Protein AF-A0A9W6ZRW4-F1 (afdb_monomer)

Sequence (120 aa):
MLLLTLLLIPPEKFSVQITGEDSDGEVDEWVQRLASTEVEEVRIELIEKYLELGRTQEFAENEVDNFLNDRERSEKFLDMRRIAKEAEIVLNVISKYWAAFSAAYPQAGFGDFLKQFFNL

Secondary structure (DSSP, 8-state):
----------S--------S-S-HHHHHHHHHHHTSHHHHHHHHHHHHHHHHTT--HHHHHHHHHHHHH-HHHHHHHHHHHHHHHHHHHHHHHHHHHHHHHHHH-TT--HHHHHHHHHT-

pLDDT: mean 77.03, std 18.26, range [39.66, 95.69]

Structure (mmCIF, N/CA/C/O backbone):
data_AF-A0A9W6ZRW4-F1
#
_entry.id   AF-A0A9W6ZRW4-F1
#
loop_
_atom_site.group_PDB
_atom_site.id
_atom_site.type_symbol
_atom_site.label_atom_id
_atom_site.label_alt_id
_atom_site.label_comp_id
_atom_site.label_asym_id
_atom_site.label_entity_id
_atom_site.label_seq_id
_atom_site.pdbx_PDB_ins_code
_atom_site.Cartn_x
_atom_site.Cartn_y
_atom_site.Cartn_z
_atom_site.occupancy
_atom_site.B_iso_or_equiv
_atom_site.auth_seq_id
_atom_site.auth_comp_id
_atom_site.auth_asym_id
_atom_site.auth_atom_id
_atom_site.pdbx_PDB_model_num
ATOM 1 N N . MET A 1 1 ? -28.076 -7.039 41.994 1.00 39.91 1 MET A N 1
ATOM 2 C CA . MET A 1 1 ? -27.555 -7.808 40.847 1.00 39.91 1 MET A CA 1
ATOM 3 C C . MET A 1 1 ? -28.122 -7.183 39.592 1.00 39.91 1 MET A C 1
ATOM 5 O O . MET A 1 1 ? -29.335 -7.102 39.463 1.00 39.91 1 MET A O 1
ATOM 9 N N . LEU A 1 2 ? -27.232 -6.643 38.766 1.00 44.12 2 LEU A N 1
ATOM 10 C CA . LEU A 1 2 ? -27.507 -6.022 37.474 1.00 44.12 2 LEU A CA 1
ATOM 11 C C . LEU A 1 2 ? -27.778 -7.118 36.442 1.00 44.12 2 LEU A C 1
ATOM 13 O O . LEU A 1 2 ? -26.949 -8.014 36.325 1.00 44.12 2 LEU A O 1
ATOM 17 N N . LEU A 1 3 ? -28.879 -7.034 35.694 1.00 41.56 3 LEU A N 1
ATOM 18 C CA . LEU A 1 3 ? -29.038 -7.720 34.408 1.00 41.56 3 LEU A CA 1
ATOM 19 C C . LEU A 1 3 ? -30.090 -6.982 33.561 1.00 41.56 3 LEU A C 1
ATOM 21 O O . LEU A 1 3 ? -31.289 -7.100 33.780 1.00 41.56 3 LEU A O 1
ATOM 25 N N . LEU A 1 4 ? -29.548 -6.171 32.647 1.00 41.91 4 LEU A N 1
ATOM 26 C CA . LEU A 1 4 ? -30.076 -5.692 31.366 1.00 41.91 4 LEU A CA 1
ATOM 27 C C . LEU A 1 4 ? -31.568 -5.317 31.263 1.00 41.91 4 LEU A C 1
ATOM 29 O O . LEU A 1 4 ? -32.411 -6.105 30.845 1.00 41.91 4 LEU A O 1
ATOM 33 N N . THR A 1 5 ? -31.837 -4.025 31.440 1.00 47.88 5 THR A N 1
ATOM 34 C CA . THR A 1 5 ? -32.941 -3.309 30.781 1.00 47.88 5 THR A CA 1
ATOM 35 C C . THR A 1 5 ? -32.372 -2.151 29.967 1.00 47.88 5 THR A C 1
ATOM 37 O O . THR A 1 5 ? -32.072 -1.114 30.545 1.00 47.88 5 THR A O 1
ATOM 40 N N . LEU A 1 6 ? -32.243 -2.333 28.652 1.00 43.50 6 LEU A N 1
ATOM 41 C CA . LEU A 1 6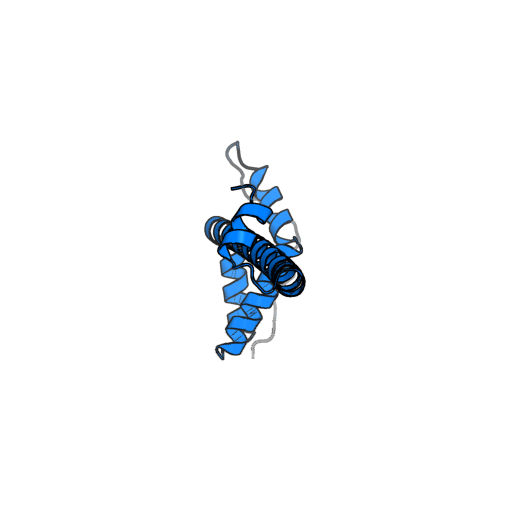 ? -32.164 -1.287 27.616 1.00 43.50 6 LEU A CA 1
ATOM 42 C C . LEU A 1 6 ? -32.682 -1.950 26.319 1.00 43.50 6 LEU A C 1
ATOM 44 O O . LEU A 1 6 ? -31.966 -2.724 25.697 1.00 43.50 6 LEU A O 1
ATOM 48 N N . LEU A 1 7 ? -34.003 -1.983 26.084 1.00 42.44 7 LEU A N 1
ATOM 49 C CA . LEU A 1 7 ? -34.742 -1.036 25.221 1.00 42.44 7 LEU A CA 1
ATOM 50 C C . LEU A 1 7 ? -33.971 -0.728 23.925 1.00 42.44 7 LEU A C 1
ATOM 52 O O . LEU A 1 7 ? -32.973 -0.024 23.952 1.00 42.44 7 LEU A O 1
ATOM 56 N N . LEU A 1 8 ? -34.337 -1.312 22.780 1.00 47.59 8 LEU A N 1
ATOM 57 C CA . LEU A 1 8 ? -35.504 -0.920 21.973 1.00 47.59 8 LEU A CA 1
ATOM 58 C C . LEU A 1 8 ? -35.561 0.606 21.780 1.00 47.59 8 LEU A C 1
ATOM 60 O O . LEU A 1 8 ? -36.393 1.288 22.374 1.00 47.59 8 LEU A O 1
ATOM 64 N N . ILE A 1 9 ? -34.653 1.134 20.958 1.00 47.41 9 ILE A N 1
ATOM 65 C CA . ILE A 1 9 ? -34.770 2.485 20.404 1.00 47.41 9 ILE A CA 1
ATOM 66 C C . ILE A 1 9 ? -35.416 2.338 19.013 1.00 47.41 9 ILE A C 1
ATOM 68 O O . ILE A 1 9 ? -34.811 1.718 18.138 1.00 47.41 9 ILE A O 1
ATOM 72 N N . PRO A 1 10 ? -36.655 2.820 18.805 1.00 45.31 10 PRO A N 1
ATOM 73 C CA . PRO A 1 10 ? -37.311 2.820 17.497 1.00 45.31 10 PRO A CA 1
ATOM 74 C C . PRO A 1 10 ? -36.656 3.844 16.545 1.00 45.31 10 PRO A C 1
ATOM 76 O O . PRO A 1 10 ? -36.114 4.842 17.022 1.00 45.31 10 PRO A O 1
ATOM 79 N N . PRO A 1 11 ? -36.729 3.653 15.211 1.00 43.12 11 PRO A N 1
ATOM 80 C CA . PRO A 1 11 ? -35.993 4.459 14.223 1.00 43.12 11 PRO A CA 1
ATOM 81 C C . PRO A 1 11 ? -36.492 5.907 14.043 1.00 43.12 11 PRO A C 1
ATOM 83 O O . PRO A 1 11 ? -35.996 6.630 13.186 1.00 43.12 11 PRO A O 1
ATOM 86 N N . GLU A 1 12 ? -37.429 6.382 14.860 1.00 43.69 12 GLU A N 1
ATOM 87 C CA . GLU A 1 12 ? -37.920 7.758 14.799 1.00 43.69 12 GLU A CA 1
ATOM 88 C C . GLU A 1 12 ? -37.355 8.579 15.957 1.00 43.69 12 GLU A C 1
ATOM 90 O O . GLU A 1 12 ? -37.977 8.667 17.016 1.00 43.69 12 GLU A O 1
ATOM 95 N N . LYS A 1 13 ? -36.149 9.135 15.759 1.00 42.81 13 LYS A N 1
ATOM 96 C CA . LYS A 1 13 ? -35.626 10.395 16.342 1.00 42.81 13 LYS A CA 1
ATOM 97 C C . LYS A 1 13 ? -34.130 10.536 16.043 1.00 42.81 13 LYS A C 1
ATOM 99 O O . LYS A 1 13 ? -33.293 10.545 16.938 1.00 42.81 13 LYS A O 1
ATOM 104 N N . PHE A 1 14 ? -33.799 10.699 14.768 1.00 42.16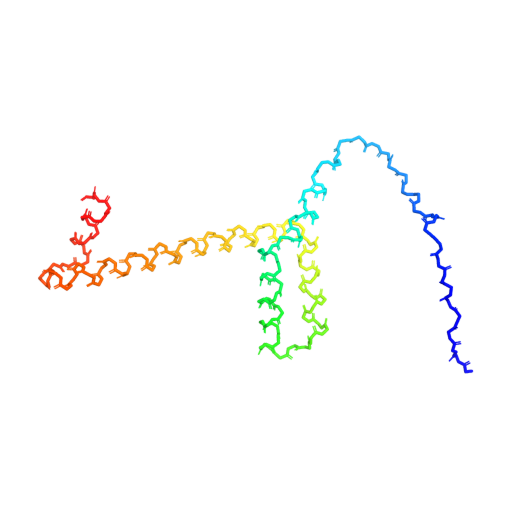 14 PHE A N 1
ATOM 105 C CA . PHE A 1 14 ? -32.550 11.350 14.379 1.00 42.16 14 PHE A CA 1
ATOM 106 C C . PHE A 1 14 ? -32.908 12.627 13.621 1.00 42.16 14 PHE A C 1
ATOM 108 O O . PHE A 1 14 ? -32.809 12.716 12.405 1.00 42.16 14 PHE A O 1
ATOM 115 N N . SER A 1 15 ? -33.439 13.612 14.346 1.00 41.81 15 SER A N 1
ATOM 116 C CA . SER A 1 15 ? -33.625 14.956 13.806 1.00 41.81 15 SER A CA 1
ATOM 117 C C . SER A 1 15 ? -32.312 15.715 13.962 1.00 41.81 15 SER A C 1
ATOM 119 O O . SER A 1 15 ? -32.146 16.496 14.901 1.00 41.81 15 SER A O 1
ATOM 121 N N . VAL A 1 16 ? -31.367 15.452 13.060 1.00 48.88 16 VAL A N 1
ATOM 122 C CA . VAL A 1 16 ? -30.291 16.408 12.797 1.00 48.88 16 VAL A CA 1
ATOM 123 C C . VAL A 1 16 ? -30.938 17.574 12.064 1.00 48.88 16 VAL A C 1
ATOM 125 O O . VAL A 1 16 ? -31.484 17.419 10.975 1.00 48.88 16 VAL A O 1
ATOM 128 N N . GLN A 1 17 ? -30.950 18.736 12.712 1.00 39.66 17 GLN A N 1
ATOM 129 C CA . GLN A 1 17 ? -31.303 19.986 12.057 1.00 39.66 17 GLN A CA 1
ATOM 130 C C . GLN A 1 17 ? -30.152 20.333 11.110 1.00 39.66 17 GLN A C 1
ATOM 132 O O . GLN A 1 17 ? -29.112 20.812 11.553 1.00 39.66 17 GLN A O 1
ATOM 137 N N . ILE A 1 18 ? -30.325 20.032 9.823 1.00 45.56 18 ILE A N 1
ATOM 138 C CA . ILE A 1 18 ? -29.428 20.498 8.766 1.00 45.56 18 ILE A CA 1
ATOM 139 C C . ILE A 1 18 ? -29.822 21.943 8.468 1.00 45.56 18 ILE A C 1
ATOM 141 O O . ILE A 1 18 ? -30.871 22.218 7.886 1.00 45.56 18 ILE A O 1
ATOM 145 N N . THR A 1 19 ? -29.000 22.875 8.935 1.00 44.28 19 THR A N 1
ATOM 146 C CA . THR A 1 19 ? -29.035 24.275 8.513 1.00 44.28 19 THR A CA 1
ATOM 147 C C . THR A 1 19 ? -27.848 24.538 7.596 1.00 44.28 19 THR A C 1
ATOM 149 O O . THR A 1 19 ? -26.715 24.418 8.055 1.00 44.28 19 THR A O 1
ATOM 152 N N . GLY A 1 20 ? -28.135 24.953 6.357 1.00 40.81 20 GLY A N 1
ATOM 153 C CA . GLY A 1 20 ? -27.176 25.469 5.367 1.00 40.81 20 GLY A CA 1
ATOM 154 C C . GLY A 1 20 ? -26.555 24.352 4.531 1.00 40.81 20 GLY A C 1
ATOM 155 O O . GLY A 1 20 ? -25.746 23.591 5.038 1.00 40.81 20 GLY A O 1
ATOM 156 N N . GLU A 1 21 ? -27.094 24.068 3.345 1.00 49.69 21 GLU A N 1
ATOM 157 C CA . GLU A 1 21 ? -26.647 24.650 2.061 1.00 49.69 21 GLU A CA 1
ATOM 158 C C . GLU A 1 21 ? -25.166 24.332 1.764 1.00 49.69 21 GLU A C 1
ATOM 160 O O . GLU A 1 21 ? -24.261 24.851 2.410 1.00 49.69 21 GLU A O 1
ATOM 165 N N . ASP A 1 22 ? -24.983 23.475 0.748 1.00 45.53 22 ASP A N 1
ATOM 166 C CA . ASP A 1 22 ? -23.750 23.164 0.006 1.00 45.53 22 ASP A CA 1
ATOM 167 C C . ASP A 1 22 ? -22.744 22.160 0.616 1.00 45.53 22 ASP A C 1
ATOM 169 O O . ASP A 1 22 ? -21.592 22.513 0.850 1.00 45.53 22 ASP A O 1
ATOM 173 N N . SER A 1 23 ? -23.115 20.880 0.816 1.00 50.75 23 SER A N 1
ATOM 174 C CA . SER A 1 23 ? -22.108 19.796 0.998 1.00 50.75 23 SER A CA 1
ATOM 175 C C . SER A 1 23 ? -22.601 18.334 0.858 1.00 50.75 23 SER A C 1
ATOM 177 O O . SER A 1 23 ? -21.878 17.402 1.194 1.00 50.75 23 SER A O 1
ATOM 179 N N . ASP A 1 24 ? -23.821 18.060 0.384 1.00 48.50 24 ASP A N 1
ATOM 180 C CA . ASP A 1 24 ? -24.375 16.690 0.489 1.00 48.50 24 ASP A CA 1
ATOM 181 C C . ASP A 1 24 ? -23.852 15.695 -0.571 1.00 48.50 24 ASP A C 1
ATOM 183 O O . ASP A 1 24 ? -24.017 14.489 -0.423 1.00 48.50 24 ASP A O 1
ATOM 187 N N . GLY A 1 25 ? -23.178 16.162 -1.628 1.00 53.72 25 GLY A N 1
ATOM 188 C CA . GLY A 1 25 ? -22.672 15.281 -2.692 1.00 53.72 25 GLY A CA 1
ATOM 189 C C . GLY A 1 25 ? -21.391 14.514 -2.341 1.00 53.72 25 GLY A C 1
ATOM 190 O O . GLY A 1 25 ? -21.195 13.399 -2.818 1.00 53.72 25 GLY A O 1
ATOM 191 N N . GLU A 1 26 ? -20.512 15.085 -1.512 1.00 53.56 26 GLU A N 1
ATOM 192 C CA . GLU A 1 26 ? -19.188 14.500 -1.249 1.00 53.56 26 GLU A CA 1
ATOM 193 C C . GLU A 1 26 ? -19.188 13.434 -0.148 1.00 53.56 26 GLU A C 1
ATOM 195 O O . GLU A 1 26 ? -18.387 12.497 -0.184 1.00 53.56 26 GLU A O 1
ATOM 200 N N . VAL A 1 27 ? -20.071 13.565 0.845 1.00 57.72 27 VAL A N 1
ATOM 201 C CA . VAL A 1 27 ? -20.154 12.607 1.958 1.00 57.72 27 VAL A CA 1
ATOM 202 C C . VAL A 1 27 ? -20.642 11.248 1.451 1.00 57.72 27 VAL A C 1
ATOM 204 O O . VAL A 1 27 ? -20.094 10.214 1.836 1.00 57.72 27 VAL A O 1
ATOM 207 N N . ASP A 1 28 ? -21.596 11.246 0.518 1.00 63.16 28 ASP A N 1
ATOM 208 C CA . ASP A 1 28 ? -22.117 10.024 -0.099 1.00 63.16 28 ASP A CA 1
ATOM 209 C C . ASP A 1 28 ? -21.071 9.306 -0.972 1.00 63.16 28 ASP A C 1
ATOM 211 O O . ASP A 1 28 ? -20.997 8.074 -0.962 1.00 63.16 28 ASP A O 1
ATOM 215 N N . GLU A 1 29 ? -20.210 10.043 -1.684 1.00 67.69 29 GLU A N 1
ATOM 216 C CA . GLU A 1 29 ? -19.132 9.455 -2.494 1.00 67.69 29 GLU A CA 1
ATOM 217 C C . GLU A 1 29 ? -18.046 8.807 -1.617 1.00 67.69 29 GLU A C 1
ATOM 219 O O . GLU A 1 29 ? -17.531 7.729 -1.935 1.00 67.69 29 GLU A O 1
ATOM 224 N N . TRP A 1 30 ? -17.732 9.416 -0.469 1.00 70.12 30 TRP A N 1
ATOM 225 C CA . TRP A 1 30 ? -16.784 8.855 0.493 1.00 70.12 30 TRP A CA 1
ATOM 226 C C . TRP A 1 30 ? -17.298 7.563 1.138 1.00 70.12 30 TRP A C 1
ATOM 228 O O . TRP A 1 30 ? -16.571 6.571 1.197 1.00 70.12 30 TRP A O 1
ATOM 238 N N . VAL A 1 31 ? -18.568 7.528 1.555 1.00 66.31 31 VAL A N 1
ATOM 239 C CA . VAL A 1 31 ? -19.188 6.317 2.120 1.00 66.31 31 VAL A CA 1
ATOM 240 C C . VAL A 1 31 ? -19.196 5.173 1.099 1.00 66.31 31 VAL A C 1
ATOM 242 O O . VAL A 1 31 ? -18.909 4.027 1.448 1.00 66.31 31 VAL A O 1
ATOM 245 N N . GLN A 1 32 ? -19.442 5.471 -0.180 1.00 69.31 32 GLN A N 1
ATOM 246 C CA . GLN A 1 32 ? -19.336 4.474 -1.250 1.00 69.31 32 GLN A CA 1
ATOM 247 C C . GLN A 1 32 ? -17.896 3.988 -1.464 1.00 69.31 32 GLN A C 1
ATOM 249 O O . GLN A 1 32 ? -17.682 2.802 -1.721 1.00 69.31 32 GLN A O 1
ATOM 254 N N . ARG A 1 33 ? -16.896 4.866 -1.322 1.00 69.38 33 ARG A N 1
ATOM 255 C CA . ARG A 1 33 ? -15.476 4.486 -1.385 1.00 69.38 33 ARG A CA 1
ATOM 256 C C . ARG A 1 33 ? -15.028 3.640 -0.202 1.00 69.38 33 ARG A C 1
ATOM 258 O O . ARG A 1 33 ? -14.243 2.720 -0.413 1.00 69.38 33 ARG A O 1
ATOM 265 N N . LEU A 1 34 ? -15.541 3.883 1.002 1.00 69.31 34 LEU A N 1
ATOM 266 C CA . LEU A 1 34 ? -15.270 3.027 2.162 1.00 69.31 34 LEU A CA 1
ATOM 267 C C . LEU A 1 34 ? -15.770 1.592 1.953 1.00 69.31 34 LEU A C 1
ATOM 269 O O . LEU A 1 34 ? -15.159 0.654 2.450 1.00 69.31 34 LEU A O 1
ATOM 273 N N . ALA A 1 35 ? -16.831 1.412 1.162 1.00 68.00 35 ALA A N 1
ATOM 274 C CA . ALA A 1 35 ? -17.328 0.098 0.758 1.00 68.00 35 ALA A CA 1
ATOM 275 C C . ALA A 1 35 ? -16.576 -0.513 -0.444 1.00 68.00 35 ALA A C 1
ATOM 277 O O . ALA A 1 35 ? -16.948 -1.586 -0.928 1.00 68.00 35 ALA A O 1
ATOM 278 N N . SER A 1 36 ? -15.547 0.159 -0.971 1.00 80.88 36 SER A N 1
ATOM 279 C CA . SER A 1 36 ? -14.779 -0.347 -2.107 1.00 80.88 36 SER A CA 1
ATOM 280 C C . SER A 1 36 ? -13.863 -1.504 -1.704 1.00 80.88 36 SER A C 1
ATOM 282 O O . SER A 1 36 ? -13.344 -1.567 -0.590 1.00 80.88 36 SER A O 1
ATOM 284 N N . THR A 1 37 ? -13.604 -2.404 -2.654 1.00 84.56 37 THR A N 1
ATOM 285 C CA . THR A 1 37 ? -12.683 -3.536 -2.468 1.00 84.56 37 THR A CA 1
ATOM 286 C C . THR A 1 37 ? -11.281 -3.087 -2.053 1.00 84.56 37 THR A C 1
ATOM 288 O O . THR A 1 37 ? -10.636 -3.760 -1.263 1.00 84.56 37 THR A O 1
ATOM 291 N N . GLU A 1 38 ? -10.823 -1.930 -2.535 1.00 82.38 38 GLU A N 1
ATOM 292 C CA . GLU A 1 38 ? -9.509 -1.381 -2.189 1.00 82.38 38 GLU A CA 1
ATOM 293 C C . GLU A 1 38 ? -9.405 -1.015 -0.702 1.00 82.38 38 GLU A C 1
ATOM 295 O O . GLU A 1 38 ? -8.382 -1.284 -0.073 1.00 82.38 38 GLU A O 1
ATOM 300 N N . VAL A 1 39 ? -10.460 -0.429 -0.127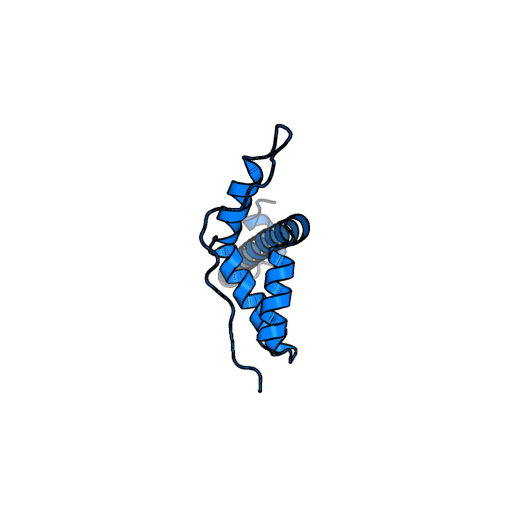 1.00 85.00 39 VAL A N 1
ATOM 301 C CA . VAL A 1 39 ? -10.489 -0.085 1.300 1.00 85.00 39 VAL A CA 1
ATOM 302 C C . VAL A 1 39 ? -10.548 -1.342 2.160 1.00 85.00 39 VAL A C 1
ATOM 304 O O . VAL A 1 39 ? -9.852 -1.406 3.170 1.00 85.00 39 VAL A O 1
ATOM 307 N N . GLU A 1 40 ? -11.294 -2.365 1.740 1.00 87.56 40 GLU A N 1
ATOM 308 C CA . GLU A 1 40 ? -11.340 -3.643 2.457 1.00 87.56 40 GLU A CA 1
ATOM 309 C C . GLU A 1 40 ? -9.987 -4.374 2.423 1.00 87.56 40 GLU A C 1
ATOM 311 O O . GLU A 1 40 ? -9.517 -4.851 3.455 1.00 87.56 40 GLU A O 1
ATOM 316 N N . GLU A 1 41 ? -9.302 -4.396 1.274 1.00 88.69 41 GLU A N 1
ATOM 317 C CA . GLU A 1 41 ? -7.930 -4.918 1.171 1.00 88.69 41 GLU A CA 1
ATOM 318 C C . GLU A 1 41 ? -6.985 -4.186 2.136 1.00 88.69 41 GLU A C 1
ATOM 320 O O . GLU A 1 41 ? -6.211 -4.811 2.862 1.00 88.69 41 GLU A O 1
ATOM 325 N N . VAL A 1 42 ? -7.073 -2.854 2.187 1.00 88.62 42 VAL A N 1
ATOM 326 C CA . VAL A 1 42 ? -6.273 -2.034 3.106 1.00 88.62 42 VAL A CA 1
ATOM 327 C C . VAL A 1 42 ? -6.622 -2.317 4.564 1.00 88.62 42 VAL A C 1
ATOM 329 O O . VAL A 1 42 ? -5.715 -2.405 5.392 1.00 88.62 42 VAL A O 1
ATOM 332 N N . ARG A 1 43 ? -7.907 -2.481 4.886 1.00 92.31 43 ARG A N 1
ATOM 333 C CA . ARG A 1 43 ? -8.372 -2.805 6.235 1.00 92.31 43 ARG A CA 1
ATOM 334 C C . ARG A 1 43 ? -7.755 -4.115 6.715 1.00 92.31 43 ARG A C 1
ATOM 336 O O . ARG A 1 43 ? -7.153 -4.138 7.787 1.00 92.31 43 ARG A O 1
ATOM 343 N N . ILE A 1 44 ? -7.843 -5.168 5.902 1.00 93.00 44 ILE A N 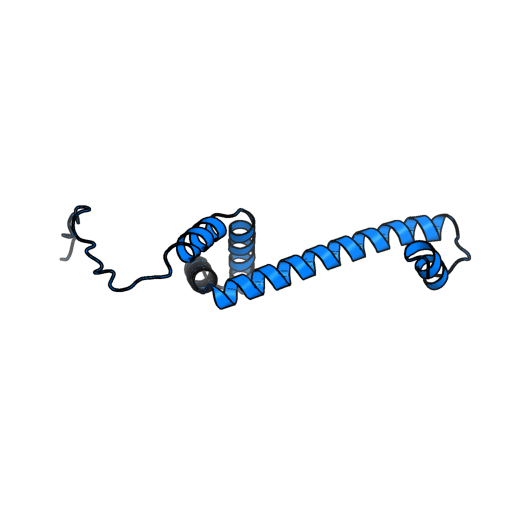1
ATOM 344 C CA . ILE A 1 44 ? -7.279 -6.489 6.206 1.00 93.00 44 ILE A CA 1
ATOM 345 C C . ILE A 1 44 ? -5.764 -6.389 6.425 1.00 93.00 44 ILE A C 1
ATOM 347 O O . ILE A 1 44 ? -5.271 -6.798 7.475 1.00 93.00 44 ILE A O 1
ATOM 351 N N . GLU A 1 45 ? -5.029 -5.776 5.495 1.00 91.06 45 GLU A N 1
ATOM 352 C CA . GLU A 1 45 ? -3.567 -5.674 5.592 1.00 91.06 45 GLU A CA 1
ATOM 353 C C . GLU A 1 45 ? -3.091 -4.868 6.807 1.00 91.06 45 GLU A C 1
ATOM 355 O O . GLU A 1 45 ? -2.074 -5.196 7.426 1.00 91.06 45 GLU A O 1
ATOM 360 N N . LEU A 1 46 ? -3.785 -3.779 7.151 1.00 90.31 46 LEU A N 1
ATOM 361 C CA . LEU A 1 46 ? -3.428 -2.976 8.318 1.00 90.31 46 LEU A CA 1
ATOM 362 C C . LEU A 1 46 ? -3.704 -3.737 9.617 1.00 90.31 46 LEU A C 1
ATOM 364 O O . LEU A 1 46 ? -2.868 -3.697 10.522 1.00 90.31 46 LEU A O 1
ATOM 368 N N . ILE A 1 47 ? -4.823 -4.463 9.697 1.00 91.88 47 ILE A N 1
ATOM 369 C CA . ILE A 1 47 ? -5.131 -5.323 10.845 1.00 91.88 47 ILE A CA 1
ATOM 370 C C . ILE A 1 47 ? -4.046 -6.393 11.000 1.00 91.88 47 ILE A C 1
ATOM 372 O O . ILE A 1 47 ? -3.478 -6.523 12.086 1.00 91.88 47 ILE A O 1
ATOM 376 N N . GLU A 1 48 ? -3.690 -7.098 9.923 1.00 92.19 48 GLU A N 1
ATOM 377 C CA . GLU A 1 48 ? -2.629 -8.113 9.934 1.00 92.19 48 GLU A CA 1
ATOM 378 C C . GLU A 1 48 ? -1.297 -7.543 10.438 1.00 92.19 48 GLU A C 1
ATOM 380 O O . GLU A 1 48 ? -0.678 -8.124 11.329 1.00 92.19 48 GLU A O 1
ATOM 385 N N . LYS A 1 49 ? -0.897 -6.350 9.979 1.00 89.00 49 LYS A N 1
ATOM 386 C CA . LYS A 1 49 ? 0.313 -5.668 10.474 1.00 89.00 49 LYS A CA 1
ATOM 387 C C . LYS A 1 49 ? 0.263 -5.391 11.975 1.00 89.00 49 LYS A C 1
ATOM 389 O O . LYS A 1 49 ? 1.268 -5.552 12.666 1.00 89.00 49 LYS A O 1
ATOM 394 N N . TYR A 1 50 ? -0.878 -4.959 12.507 1.00 90.31 50 TYR A N 1
ATOM 395 C CA . TYR A 1 50 ? -1.012 -4.741 13.948 1.00 90.31 50 TYR A CA 1
ATOM 396 C C . TYR A 1 50 ? -0.910 -6.053 14.735 1.00 90.31 50 TYR A C 1
ATOM 398 O O . TYR A 1 50 ? -0.275 -6.071 15.795 1.00 90.31 50 TYR A O 1
ATOM 406 N N . LEU A 1 51 ? -1.465 -7.149 14.213 1.00 92.00 51 LEU A N 1
ATOM 407 C CA . LEU A 1 51 ? -1.341 -8.479 14.814 1.00 92.00 51 LEU A CA 1
ATOM 408 C C . LEU A 1 51 ? 0.107 -8.988 14.794 1.00 92.00 51 LEU A C 1
ATOM 410 O O . LEU A 1 51 ? 0.589 -9.482 15.812 1.00 92.00 51 LEU A O 1
ATOM 414 N N . GLU A 1 52 ? 0.830 -8.811 13.685 1.00 94.06 52 GLU A N 1
ATOM 415 C CA . GLU A 1 52 ? 2.258 -9.149 13.570 1.00 94.06 52 GLU A CA 1
ATOM 416 C C . GLU A 1 52 ? 3.120 -8.382 14.583 1.00 94.06 52 GLU A C 1
ATOM 418 O O . GLU A 1 52 ? 4.089 -8.915 15.126 1.00 94.06 5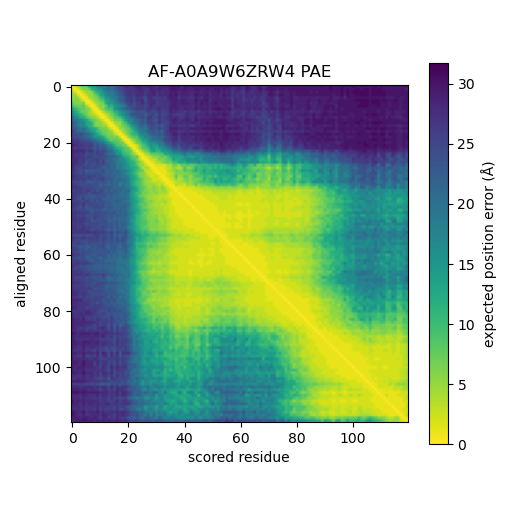2 GLU A O 1
ATOM 423 N N . LEU A 1 53 ? 2.737 -7.142 14.895 1.00 93.06 53 LEU A N 1
ATOM 424 C CA . LEU A 1 53 ? 3.366 -6.317 15.930 1.00 93.06 53 LEU A CA 1
ATOM 425 C C . LEU A 1 53 ? 2.940 -6.698 17.361 1.00 93.06 53 LEU A C 1
ATOM 427 O O . LEU A 1 53 ? 3.334 -6.027 18.320 1.00 93.06 53 LEU A O 1
ATOM 431 N N . GLY A 1 54 ? 2.144 -7.756 17.524 1.00 93.44 54 GLY A N 1
ATOM 432 C CA . GLY A 1 54 ? 1.708 -8.284 18.815 1.00 93.44 54 GLY A CA 1
ATOM 433 C C . GLY A 1 54 ? 0.552 -7.513 19.454 1.00 93.44 54 GLY A C 1
ATOM 434 O O . GLY A 1 54 ? 0.389 -7.563 20.675 1.00 93.44 54 GLY A O 1
ATOM 435 N N . ARG A 1 55 ? -0.235 -6.763 18.671 1.00 94.69 55 ARG A N 1
ATOM 436 C CA . ARG A 1 55 ? -1.468 -6.129 19.164 1.00 94.69 55 ARG A CA 1
ATOM 437 C C . ARG A 1 55 ? -2.628 -7.120 19.179 1.00 94.69 55 ARG A C 1
ATOM 439 O O . ARG A 1 55 ? -2.592 -8.160 18.529 1.00 94.69 55 ARG A O 1
ATOM 446 N N . THR A 1 56 ? -3.658 -6.799 19.957 1.00 95.62 56 THR A N 1
ATOM 447 C CA . THR A 1 56 ? -4.894 -7.586 19.988 1.00 95.62 56 THR A CA 1
ATOM 448 C C . THR A 1 56 ? -5.754 -7.275 18.766 1.00 95.62 56 THR A C 1
ATOM 450 O O . THR A 1 56 ? -5.686 -6.171 18.227 1.00 95.62 56 THR A O 1
ATOM 453 N N . GLN A 1 57 ? -6.598 -8.233 18.374 1.00 92.94 57 GLN A N 1
ATOM 454 C CA . GLN A 1 57 ? -7.565 -8.060 17.285 1.00 92.94 57 GLN A CA 1
ATOM 455 C C . GLN A 1 57 ? -8.434 -6.814 17.489 1.00 92.94 57 GLN A C 1
ATOM 457 O O . GLN A 1 57 ? -8.508 -5.967 16.612 1.00 92.94 57 GLN A O 1
ATOM 462 N N . GLU A 1 58 ? -9.020 -6.669 18.678 1.00 94.62 58 GLU A N 1
ATOM 463 C CA . GLU A 1 58 ? -9.892 -5.540 19.021 1.00 94.62 58 GLU A CA 1
ATOM 464 C C . GLU A 1 58 ? -9.171 -4.188 18.904 1.00 94.62 58 GLU A C 1
ATOM 466 O O . GLU A 1 58 ? -9.727 -3.221 18.392 1.00 94.62 58 GLU A O 1
ATOM 471 N N . PHE A 1 59 ? -7.906 -4.120 19.338 1.00 93.12 59 PHE A N 1
ATOM 472 C CA . PHE A 1 59 ? -7.106 -2.906 19.196 1.00 93.12 59 PHE A CA 1
ATOM 473 C C . PHE A 1 59 ? -6.824 -2.594 17.723 1.00 93.12 59 PHE A C 1
ATOM 475 O O . PHE A 1 59 ? -6.927 -1.442 17.314 1.00 93.12 59 PHE A O 1
ATOM 482 N N . ALA A 1 60 ? -6.464 -3.614 16.939 1.00 91.12 60 ALA A N 1
ATOM 483 C CA . ALA A 1 60 ? -6.166 -3.474 15.520 1.00 91.12 60 ALA A CA 1
ATOM 484 C C . ALA A 1 60 ? -7.392 -2.993 14.731 1.00 91.12 60 ALA A C 1
ATOM 486 O O . ALA A 1 60 ? -7.291 -2.019 13.995 1.00 91.12 60 ALA A O 1
ATOM 487 N N . GLU A 1 61 ? -8.547 -3.630 14.928 1.00 91.88 61 GLU A N 1
ATOM 488 C CA . GLU A 1 61 ? -9.805 -3.251 14.277 1.00 91.88 61 GLU A CA 1
ATOM 489 C C . GLU A 1 61 ? -10.195 -1.814 14.613 1.00 91.88 61 GLU A C 1
ATOM 491 O O . GLU A 1 61 ? -10.417 -1.017 13.708 1.00 91.88 61 GLU A O 1
ATOM 496 N N . ASN A 1 62 ? -10.195 -1.449 15.899 1.00 93.81 62 ASN A N 1
ATOM 497 C CA . ASN A 1 62 ? -10.577 -0.105 16.321 1.00 93.81 62 ASN A CA 1
ATOM 498 C C . ASN A 1 62 ? -9.635 0.969 15.759 1.00 93.81 62 ASN A C 1
ATOM 500 O O . ASN A 1 62 ? -10.087 2.022 15.317 1.00 93.81 62 ASN A O 1
ATOM 504 N N . GLU A 1 63 ? -8.324 0.720 15.755 1.00 92.19 63 GLU A N 1
ATOM 505 C CA . GLU A 1 63 ? -7.362 1.698 15.248 1.00 92.19 63 GLU A CA 1
ATOM 506 C C . GLU A 1 63 ? -7.437 1.852 13.725 1.00 92.19 63 GLU A C 1
ATOM 508 O O . GLU A 1 63 ? -7.343 2.966 13.207 1.00 92.19 63 GLU A O 1
ATOM 513 N N . VAL A 1 64 ? -7.657 0.750 13.006 1.00 90.75 64 VAL A N 1
ATOM 514 C CA . VAL A 1 64 ? -7.841 0.770 11.552 1.00 90.75 64 VAL A CA 1
ATOM 515 C C . VAL A 1 64 ? -9.160 1.438 11.175 1.00 90.75 64 VAL A C 1
ATOM 517 O O . VAL A 1 64 ? -9.165 2.284 10.284 1.00 90.75 64 VAL A O 1
ATOM 520 N N . ASP A 1 65 ? -10.253 1.151 11.879 1.00 90.50 65 ASP A N 1
ATOM 521 C CA . ASP A 1 65 ? -11.545 1.796 11.635 1.00 90.50 65 ASP A CA 1
ATOM 522 C C . ASP A 1 65 ? -11.473 3.303 11.939 1.00 90.50 65 ASP A C 1
ATOM 524 O O . ASP A 1 65 ? -11.974 4.118 11.164 1.00 90.50 65 ASP A O 1
ATOM 528 N N . ASN A 1 66 ? -10.777 3.712 13.006 1.00 89.31 66 ASN A N 1
ATOM 529 C CA . ASN A 1 66 ? -10.523 5.130 13.291 1.00 89.31 66 ASN A CA 1
ATOM 530 C C . ASN A 1 66 ? -9.705 5.804 12.184 1.00 89.31 66 ASN A C 1
ATOM 532 O O . ASN A 1 66 ? -10.009 6.926 11.785 1.00 89.31 66 ASN A O 1
ATOM 536 N N . PHE A 1 67 ? -8.677 5.124 11.677 1.00 87.88 67 PHE A N 1
ATOM 537 C CA . PHE A 1 67 ? -7.858 5.624 10.579 1.00 87.88 67 PHE A CA 1
ATOM 538 C C . PHE A 1 67 ? -8.655 5.775 9.277 1.00 87.88 67 PHE A C 1
ATOM 540 O O . PHE A 1 67 ? -8.512 6.787 8.596 1.00 87.88 67 PHE A O 1
ATOM 547 N N . LEU A 1 68 ? -9.494 4.795 8.934 1.00 86.75 68 LEU A N 1
ATOM 548 C CA . LEU A 1 68 ? -10.309 4.825 7.717 1.00 86.75 68 LEU A CA 1
ATOM 549 C C . LEU A 1 68 ? -11.460 5.836 7.808 1.00 86.75 68 LEU A C 1
ATOM 551 O O . LEU A 1 68 ? -11.866 6.382 6.789 1.00 86.75 68 LEU A O 1
ATOM 555 N N . ASN A 1 69 ? -11.951 6.142 9.008 1.00 84.75 69 ASN A N 1
ATOM 556 C CA . ASN A 1 69 ? -12.943 7.202 9.208 1.00 84.75 69 ASN A CA 1
ATOM 557 C C . ASN A 1 69 ? -12.355 8.622 9.071 1.00 84.75 69 ASN A C 1
ATOM 559 O O . ASN A 1 69 ? -13.105 9.575 8.854 1.00 84.75 69 ASN A O 1
ATOM 563 N N . ASP A 1 70 ? -11.032 8.784 9.162 1.00 86.31 70 ASP A N 1
ATOM 564 C CA . ASP A 1 70 ? -10.337 10.044 8.877 1.00 86.31 70 ASP A CA 1
ATOM 565 C C . ASP A 1 70 ? -10.102 10.183 7.363 1.00 86.31 70 ASP A C 1
ATOM 567 O O . ASP A 1 70 ? -9.136 9.648 6.808 1.00 86.31 70 ASP A O 1
ATOM 571 N N . ARG A 1 71 ? -11.011 10.893 6.679 1.00 82.12 71 ARG A N 1
ATOM 572 C CA . ARG A 1 71 ? -11.015 11.053 5.213 1.00 82.12 71 ARG A CA 1
ATOM 573 C C . ARG A 1 71 ? -9.698 11.602 4.665 1.00 82.12 71 ARG A C 1
ATOM 575 O O . ARG A 1 71 ? -9.129 11.015 3.754 1.00 82.12 71 ARG A O 1
ATOM 582 N N . GLU A 1 72 ? -9.189 12.701 5.219 1.00 81.69 72 GLU A N 1
ATOM 583 C CA . GLU A 1 72 ? -7.978 13.349 4.692 1.00 81.69 72 GLU A CA 1
ATOM 584 C C . GLU A 1 72 ? -6.771 12.406 4.778 1.00 81.69 72 GLU A C 1
ATOM 586 O O . GLU A 1 72 ? -5.968 12.273 3.846 1.00 81.69 72 GLU A O 1
ATOM 591 N N . ARG A 1 73 ? -6.649 11.710 5.909 1.00 81.62 73 ARG A N 1
ATOM 592 C CA . ARG A 1 73 ? -5.523 10.821 6.167 1.00 81.62 73 ARG A CA 1
ATOM 593 C C . ARG A 1 73 ? -5.599 9.535 5.347 1.00 81.62 73 ARG A C 1
ATOM 595 O O . ARG A 1 73 ? -4.569 9.072 4.845 1.00 81.62 73 ARG A O 1
ATOM 602 N N . SER A 1 74 ? -6.793 8.972 5.208 1.00 84.00 74 SER A N 1
ATOM 603 C CA . SER A 1 74 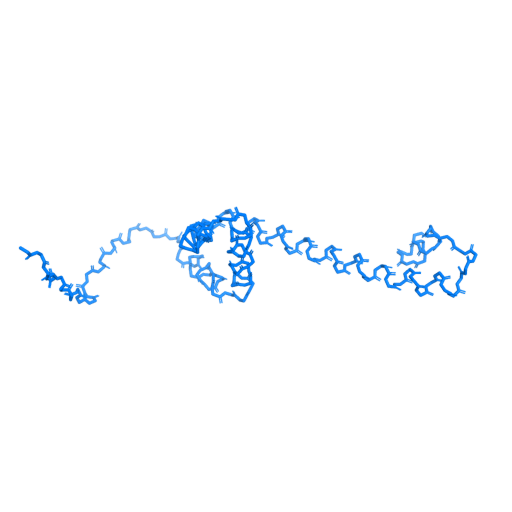? -7.035 7.750 4.441 1.00 84.00 74 SER A CA 1
ATOM 604 C C . SER A 1 74 ? -6.921 7.984 2.932 1.00 84.00 74 SER A C 1
ATOM 606 O O . SER A 1 74 ? -6.245 7.198 2.270 1.00 84.00 74 SER A O 1
ATOM 608 N N . GLU A 1 75 ? -7.447 9.087 2.385 1.00 84.00 75 GLU A N 1
ATOM 609 C CA . GLU A 1 75 ? -7.294 9.441 0.962 1.00 84.00 75 GLU A CA 1
ATOM 610 C C . GLU A 1 75 ? -5.817 9.547 0.571 1.00 84.00 75 GLU A C 1
ATOM 612 O O . GLU A 1 75 ? -5.359 8.884 -0.363 1.00 84.00 75 GLU A O 1
ATOM 617 N N . LYS A 1 76 ? -5.028 10.293 1.351 1.00 82.88 76 LYS A N 1
ATOM 618 C CA . LYS A 1 76 ? -3.591 10.441 1.100 1.00 82.88 76 LYS A CA 1
ATOM 619 C C . LYS A 1 76 ? -2.849 9.104 1.142 1.00 82.88 76 LYS A C 1
ATOM 621 O O . LYS A 1 76 ? -1.925 8.881 0.359 1.00 82.88 76 LYS A O 1
ATOM 626 N N . PHE A 1 77 ? -3.225 8.221 2.063 1.00 84.81 77 PHE A N 1
ATOM 627 C CA . PHE A 1 77 ? -2.629 6.893 2.159 1.00 84.81 77 PHE A CA 1
ATOM 628 C C . PHE A 1 77 ? -2.972 6.023 0.948 1.00 84.81 77 PHE A C 1
ATOM 630 O O . PHE A 1 77 ? -2.076 5.391 0.387 1.00 84.81 77 PHE A O 1
ATOM 637 N N . LEU A 1 78 ? -4.240 6.013 0.529 1.00 84.62 78 LEU A N 1
ATOM 638 C CA . LEU A 1 78 ? -4.695 5.265 -0.641 1.00 84.62 78 LEU A CA 1
ATOM 639 C C . LEU A 1 78 ? -3.990 5.745 -1.912 1.00 84.62 78 LEU A C 1
ATOM 641 O O . LEU A 1 78 ? -3.487 4.925 -2.676 1.00 84.62 78 LEU A O 1
ATOM 645 N N . ASP A 1 79 ? -3.840 7.054 -2.096 1.00 84.31 79 ASP A N 1
ATOM 646 C CA . ASP A 1 79 ? -3.127 7.600 -3.252 1.00 84.31 79 ASP A CA 1
ATOM 647 C C . ASP A 1 79 ? -1.643 7.218 -3.253 1.00 84.31 79 ASP A C 1
ATOM 649 O O . ASP A 1 79 ? -1.117 6.752 -4.267 1.00 84.31 79 ASP A O 1
ATOM 653 N N . MET A 1 80 ? -0.962 7.324 -2.108 1.00 76.31 80 MET A N 1
ATOM 654 C CA . MET A 1 80 ? 0.4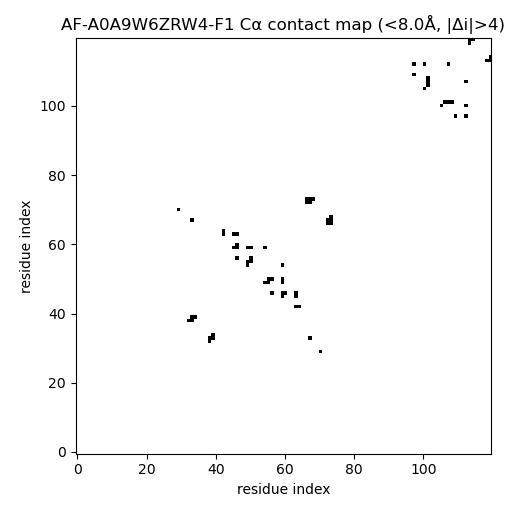26 6.862 -1.989 1.00 76.31 80 MET A CA 1
ATOM 655 C C . MET A 1 80 ? 0.558 5.364 -2.280 1.00 76.31 80 MET A C 1
ATOM 657 O O . MET A 1 80 ? 1.517 4.939 -2.927 1.00 76.31 80 MET A O 1
ATOM 661 N N . ARG A 1 81 ? -0.404 4.562 -1.821 1.00 83.44 81 ARG A N 1
ATOM 662 C CA . ARG A 1 81 ? -0.445 3.120 -2.061 1.00 83.44 81 ARG A CA 1
ATOM 663 C C . ARG A 1 81 ? -0.642 2.799 -3.542 1.00 83.44 81 ARG A C 1
ATOM 665 O O . ARG A 1 81 ? 0.065 1.934 -4.054 1.00 83.44 81 ARG A O 1
ATOM 672 N N . ARG A 1 82 ? -1.542 3.496 -4.241 1.00 84.31 82 ARG A N 1
ATOM 673 C CA . ARG A 1 82 ? -1.744 3.340 -5.692 1.00 84.31 82 ARG A CA 1
ATOM 674 C C . ARG A 1 82 ? -0.464 3.638 -6.458 1.00 84.31 82 ARG A C 1
ATOM 676 O O . ARG A 1 82 ? -0.013 2.792 -7.225 1.00 84.31 82 ARG A O 1
ATOM 683 N N . ILE A 1 83 ? 0.182 4.765 -6.156 1.00 80.06 83 ILE A N 1
ATOM 684 C CA . ILE A 1 83 ? 1.463 5.146 -6.767 1.00 80.06 83 ILE A CA 1
ATOM 685 C C . ILE A 1 83 ? 2.529 4.071 -6.512 1.00 80.06 83 ILE A C 1
ATOM 687 O O . ILE A 1 83 ? 3.262 3.692 -7.426 1.00 80.06 83 ILE A O 1
ATOM 691 N N . ALA A 1 84 ? 2.615 3.544 -5.287 1.00 74.94 84 ALA A N 1
ATOM 692 C CA . ALA A 1 84 ? 3.570 2.491 -4.952 1.00 74.94 84 ALA A CA 1
ATOM 693 C C . ALA A 1 84 ? 3.292 1.182 -5.711 1.00 74.94 84 ALA A C 1
ATOM 695 O O . ALA A 1 84 ? 4.225 0.575 -6.237 1.00 74.94 84 ALA A O 1
ATOM 696 N N . LYS A 1 85 ? 2.022 0.770 -5.819 1.00 81.81 85 LYS A N 1
ATOM 697 C CA . LYS A 1 85 ? 1.606 -0.440 -6.545 1.00 81.81 85 LYS A CA 1
ATOM 698 C C . LYS A 1 85 ? 1.874 -0.309 -8.044 1.00 81.81 85 LYS A C 1
ATOM 700 O O . LYS A 1 85 ? 2.385 -1.237 -8.666 1.00 81.81 85 LYS A O 1
ATOM 705 N N . GLU A 1 86 ? 1.596 0.854 -8.623 1.00 82.12 86 GLU A N 1
ATOM 706 C CA . GLU A 1 86 ? 1.931 1.158 -10.016 1.00 82.12 86 GLU A CA 1
ATOM 707 C C . GLU A 1 86 ? 3.443 1.124 -10.254 1.00 82.12 86 GLU A C 1
ATOM 709 O O . GLU A 1 86 ? 3.904 0.489 -11.204 1.00 82.12 86 GLU A O 1
ATOM 714 N N . ALA A 1 87 ? 4.233 1.732 -9.365 1.00 79.06 87 ALA A N 1
ATOM 715 C CA . ALA A 1 87 ? 5.689 1.696 -9.450 1.00 79.06 87 ALA A CA 1
ATOM 716 C C . ALA A 1 87 ? 6.236 0.263 -9.349 1.00 79.06 87 ALA A C 1
ATOM 718 O O . ALA A 1 87 ? 7.124 -0.113 -10.116 1.00 79.06 87 ALA A O 1
ATOM 719 N N . GLU A 1 88 ? 5.686 -0.562 -8.456 1.00 85.31 88 GLU A N 1
ATOM 720 C CA . GLU A 1 88 ? 6.046 -1.976 -8.337 1.00 85.31 88 GLU A CA 1
ATOM 721 C C . GLU A 1 88 ? 5.732 -2.750 -9.625 1.00 85.31 88 GLU A C 1
ATOM 723 O O . GLU A 1 88 ? 6.569 -3.511 -10.114 1.00 85.31 88 GLU A O 1
ATOM 728 N N . ILE A 1 89 ? 4.558 -2.525 -10.223 1.00 84.88 89 ILE A N 1
ATOM 729 C CA . ILE A 1 89 ? 4.183 -3.128 -11.508 1.00 84.88 89 ILE A CA 1
ATOM 730 C C . ILE A 1 89 ? 5.184 -2.725 -12.593 1.00 84.88 89 ILE A C 1
ATOM 732 O O . ILE A 1 89 ? 5.685 -3.592 -13.311 1.00 84.88 89 ILE A O 1
ATOM 736 N N . VAL A 1 90 ? 5.518 -1.437 -12.692 1.00 79.69 90 VAL A N 1
ATOM 737 C CA . VAL A 1 90 ? 6.488 -0.928 -13.670 1.00 79.69 90 VAL A CA 1
ATOM 738 C C . VAL A 1 90 ? 7.855 -1.584 -13.473 1.00 79.69 90 VAL A C 1
ATOM 740 O O . VAL A 1 90 ? 8.434 -2.088 -14.436 1.00 79.69 90 VAL A O 1
ATOM 743 N N . LEU A 1 91 ? 8.354 -1.662 -12.238 1.00 80.38 91 LEU A N 1
ATOM 744 C CA . LEU A 1 91 ? 9.629 -2.314 -11.929 1.00 80.38 91 LEU A CA 1
ATOM 745 C C . LEU A 1 91 ? 9.611 -3.810 -12.263 1.00 80.38 91 LEU A C 1
ATOM 747 O O . LEU A 1 91 ? 10.565 -4.319 -12.853 1.00 80.38 91 LEU A O 1
ATOM 751 N N . ASN A 1 92 ? 8.518 -4.508 -11.953 1.00 85.19 92 ASN A N 1
ATOM 752 C CA . ASN A 1 92 ? 8.345 -5.920 -12.285 1.00 85.19 92 ASN A CA 1
ATOM 753 C C . ASN A 1 92 ? 8.333 -6.156 -13.798 1.00 85.19 92 ASN A C 1
ATOM 755 O O . ASN A 1 92 ? 8.933 -7.117 -14.285 1.00 85.19 92 ASN A O 1
ATOM 759 N N . VAL A 1 93 ? 7.675 -5.278 -14.554 1.00 87.25 93 VAL A N 1
ATOM 760 C CA . VAL A 1 93 ? 7.675 -5.312 -16.018 1.00 87.25 93 VAL A CA 1
ATOM 761 C C . VAL A 1 93 ? 9.093 -5.091 -16.546 1.00 87.25 93 VAL A C 1
ATOM 763 O O . VAL A 1 93 ? 9.604 -5.943 -17.271 1.00 87.25 93 VAL A O 1
ATOM 766 N N . ILE A 1 94 ? 9.761 -4.013 -16.129 1.00 85.69 94 ILE A N 1
ATOM 767 C CA . ILE A 1 94 ? 11.138 -3.691 -16.537 1.00 85.69 94 ILE A CA 1
ATOM 768 C C . ILE A 1 94 ? 12.083 -4.856 -16.229 1.00 85.69 94 ILE A C 1
ATOM 770 O O . ILE A 1 94 ? 12.869 -5.247 -17.087 1.00 85.69 94 ILE A O 1
ATOM 774 N N . SER A 1 95 ? 11.974 -5.455 -15.043 1.00 87.19 95 SER A N 1
ATOM 775 C CA . SER A 1 95 ? 12.788 -6.600 -14.623 1.00 87.19 95 SER A CA 1
ATOM 776 C C . SER A 1 95 ? 12.604 -7.816 -15.539 1.00 87.19 95 SER A C 1
ATOM 778 O O . SER A 1 95 ? 13.584 -8.417 -15.986 1.00 87.19 95 SER A O 1
ATOM 780 N N . LYS A 1 96 ? 11.358 -8.147 -15.908 1.00 91.31 96 LYS A N 1
ATOM 781 C CA . LYS A 1 96 ? 11.063 -9.242 -16.850 1.00 91.31 96 LYS A CA 1
ATOM 782 C C . LYS A 1 96 ? 11.650 -8.975 -18.237 1.00 91.31 96 LYS A C 1
ATOM 784 O O . LYS A 1 96 ? 12.248 -9.873 -18.830 1.00 91.31 96 LYS A O 1
ATOM 789 N N . TYR A 1 97 ? 11.506 -7.751 -18.743 1.00 88.81 97 TYR A N 1
ATOM 790 C CA . TYR A 1 97 ? 12.075 -7.369 -20.036 1.00 88.81 97 TYR A CA 1
ATOM 791 C C . TYR A 1 97 ? 13.603 -7.356 -20.010 1.00 88.81 97 TYR A C 1
ATOM 793 O O . TYR A 1 97 ? 14.223 -7.819 -20.964 1.00 88.81 97 TYR A O 1
ATOM 801 N N . TRP A 1 98 ? 14.213 -6.915 -18.911 1.00 90.38 98 TRP A N 1
ATOM 802 C CA . TRP A 1 98 ? 15.656 -6.993 -18.718 1.00 90.38 98 TRP A CA 1
ATOM 803 C C . TRP A 1 98 ? 16.154 -8.443 -18.727 1.00 90.38 98 TRP A C 1
ATOM 805 O O . TRP A 1 98 ? 17.132 -8.751 -19.407 1.00 90.38 98 TRP A O 1
ATOM 815 N N . ALA A 1 99 ? 15.466 -9.359 -18.040 1.00 93.56 99 ALA A N 1
ATOM 816 C CA . ALA A 1 99 ? 15.825 -10.776 -18.048 1.00 93.56 99 ALA A CA 1
ATOM 817 C C . ALA A 1 99 ? 15.779 -11.371 -19.469 1.00 93.56 99 ALA A C 1
ATOM 819 O O . ALA A 1 99 ? 16.709 -12.057 -19.888 1.00 93.56 99 ALA A O 1
ATOM 820 N N . ALA A 1 100 ? 14.736 -11.060 -20.245 1.00 93.38 100 ALA A N 1
ATOM 821 C CA . ALA A 1 100 ? 14.632 -11.501 -21.636 1.00 93.38 100 ALA A CA 1
ATOM 822 C C . ALA A 1 100 ? 15.705 -10.863 -22.541 1.00 93.38 100 ALA A C 1
ATOM 824 O O . ALA A 1 100 ? 16.325 -11.549 -23.353 1.00 93.38 100 ALA A O 1
ATOM 825 N N . PHE A 1 101 ? 15.949 -9.560 -22.384 1.00 91.00 101 PHE A N 1
ATOM 826 C CA . PHE A 1 101 ? 16.939 -8.817 -23.159 1.00 91.00 101 PHE A CA 1
ATOM 827 C C . PHE A 1 101 ? 18.361 -9.319 -22.894 1.00 91.00 101 PHE A C 1
ATOM 829 O O . PHE A 1 101 ? 19.087 -9.610 -23.837 1.00 91.00 101 PHE A O 1
ATOM 836 N N . SER A 1 102 ? 18.746 -9.478 -21.628 1.00 92.75 102 SER A N 1
ATOM 837 C CA . SER A 1 102 ? 20.071 -9.982 -21.237 1.00 92.75 102 SER A CA 1
ATOM 838 C C . SER A 1 102 ? 20.309 -11.431 -21.672 1.00 92.75 102 SER A C 1
ATOM 840 O O . SER A 1 102 ? 21.439 -11.792 -21.991 1.00 92.75 102 SER A O 1
ATOM 842 N N . ALA A 1 103 ? 19.257 -12.252 -21.761 1.00 95.25 103 ALA A N 1
ATOM 843 C CA . ALA A 1 103 ? 19.350 -13.588 -22.345 1.00 95.25 103 ALA A CA 1
ATOM 844 C C . ALA A 1 103 ? 19.589 -13.551 -23.867 1.00 95.25 103 ALA A C 1
ATOM 846 O O . ALA A 1 103 ? 20.340 -14.373 -24.390 1.00 95.25 103 ALA A O 1
ATOM 847 N N . ALA A 1 104 ? 18.969 -12.606 -24.580 1.00 95.69 104 ALA A N 1
ATOM 848 C CA . ALA A 1 104 ? 19.127 -12.447 -26.028 1.00 95.69 104 ALA A CA 1
ATOM 849 C C . ALA A 1 104 ? 20.431 -11.726 -26.423 1.00 95.69 104 ALA A C 1
ATOM 851 O O . ALA A 1 104 ? 21.011 -12.020 -27.469 1.00 95.69 104 ALA A O 1
ATOM 852 N N . TYR A 1 105 ? 20.898 -10.800 -25.583 1.00 94.50 105 TYR A N 1
ATOM 853 C CA . TYR A 1 105 ? 22.066 -9.950 -25.809 1.00 94.50 105 TYR A CA 1
ATOM 854 C C . TYR A 1 105 ? 23.004 -9.981 -24.591 1.00 94.50 105 TYR A C 1
ATOM 856 O O . TYR A 1 105 ? 23.121 -8.989 -23.873 1.00 94.50 105 TYR A O 1
ATOM 864 N N . PRO A 1 106 ? 23.709 -11.097 -24.346 1.00 92.06 106 PRO A N 1
ATOM 865 C CA . PRO A 1 106 ? 24.538 -11.271 -23.148 1.00 92.06 106 PRO A CA 1
ATOM 866 C C . PRO A 1 106 ? 25.725 -10.298 -23.063 1.00 92.06 106 PRO A C 1
ATOM 868 O O . PRO A 1 106 ? 26.260 -10.066 -21.983 1.00 92.06 106 PRO A O 1
ATOM 871 N N . GLN A 1 107 ? 26.139 -9.716 -24.191 1.00 94.31 107 GLN A N 1
ATOM 872 C CA . GLN A 1 107 ? 27.158 -8.668 -24.257 1.00 94.31 107 GLN A CA 1
ATOM 873 C C . GLN A 1 107 ? 26.627 -7.251 -23.977 1.00 94.31 107 GLN A C 1
ATOM 875 O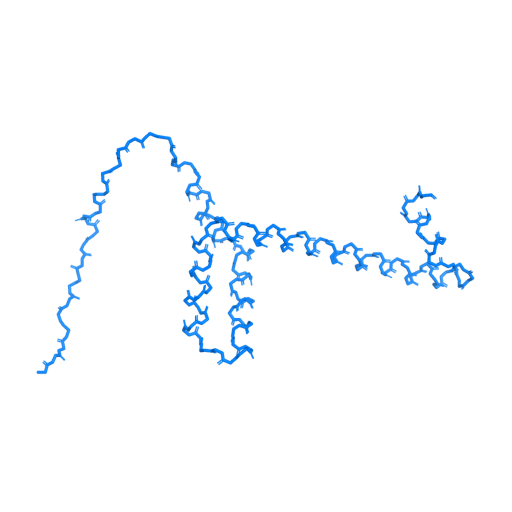 O . GLN A 1 107 ? 27.433 -6.337 -23.812 1.00 94.31 107 GLN A O 1
ATOM 880 N N . ALA A 1 108 ? 25.306 -7.044 -23.975 1.00 89.75 108 ALA A N 1
ATOM 881 C CA . ALA A 1 108 ? 24.692 -5.732 -23.800 1.00 89.75 108 ALA A CA 1
ATOM 882 C C . ALA A 1 108 ? 24.416 -5.444 -22.318 1.00 89.75 108 ALA A C 1
ATOM 884 O O . ALA A 1 108 ? 23.954 -6.304 -21.566 1.00 89.75 108 ALA A O 1
ATOM 885 N N . GLY A 1 109 ? 24.707 -4.216 -21.890 1.00 90.88 109 GLY A N 1
ATOM 886 C CA . GLY A 1 109 ? 24.523 -3.799 -20.503 1.00 90.88 109 GLY A CA 1
ATOM 887 C C . GLY A 1 109 ? 23.110 -3.293 -20.218 1.00 90.88 109 GLY A C 1
ATOM 888 O O . GLY A 1 109 ? 22.329 -3.002 -21.125 1.00 90.88 109 GLY A O 1
ATOM 889 N N . PHE A 1 110 ? 22.799 -3.085 -18.935 1.00 89.44 110 PHE A N 1
ATOM 890 C CA . PHE A 1 110 ? 21.522 -2.485 -18.522 1.00 89.44 110 PHE A CA 1
ATOM 891 C C . PHE A 1 110 ? 21.297 -1.100 -19.151 1.00 89.44 110 PHE A C 1
ATOM 893 O O . PHE A 1 110 ? 20.173 -0.745 -19.482 1.00 89.44 110 PHE A O 1
ATOM 900 N N . GLY A 1 111 ? 22.368 -0.338 -19.400 1.00 88.50 111 GLY A N 1
ATOM 901 C CA . GLY A 1 111 ? 22.284 0.949 -20.095 1.00 88.50 111 GLY A CA 1
ATOM 902 C C . GLY A 1 111 ? 21.807 0.847 -21.551 1.00 88.50 111 GLY A C 1
ATOM 903 O O . GLY A 1 111 ? 21.069 1.718 -22.000 1.00 88.50 111 GLY A O 1
ATOM 904 N N . ASP A 1 112 ? 22.181 -0.209 -22.278 1.00 91.19 112 ASP A N 1
ATOM 905 C CA . ASP A 1 112 ? 21.727 -0.434 -23.660 1.00 91.19 112 ASP A CA 1
ATOM 906 C C . ASP A 1 112 ? 20.259 -0.859 -23.688 1.00 91.19 112 ASP A C 1
ATOM 908 O O . ASP A 1 112 ? 19.479 -0.380 -24.513 1.00 91.19 112 ASP A O 1
ATOM 912 N N . PHE A 1 113 ? 19.868 -1.687 -22.717 1.00 91.06 113 PHE A N 1
ATOM 913 C CA . PHE A 1 113 ? 18.473 -2.023 -22.473 1.00 91.06 113 PHE A CA 1
ATOM 914 C C . PHE A 1 113 ? 17.630 -0.775 -22.196 1.00 91.06 113 PHE A C 1
ATOM 916 O O . PHE A 1 113 ? 16.596 -0.607 -22.831 1.00 91.06 113 PHE A O 1
ATOM 923 N N . LEU A 1 114 ? 18.067 0.125 -21.307 1.00 89.62 114 LEU A N 1
ATOM 924 C CA . LEU A 1 114 ? 17.309 1.341 -20.995 1.00 89.62 114 LEU A CA 1
ATOM 925 C C . LEU A 1 114 ? 17.112 2.236 -22.225 1.00 89.62 114 LEU A C 1
ATOM 927 O O . LEU A 1 114 ? 16.008 2.736 -22.428 1.00 89.62 114 LEU A O 1
ATOM 931 N N . LYS A 1 115 ? 18.140 2.398 -23.067 1.00 89.19 115 LYS A N 1
ATOM 932 C CA . LYS A 1 115 ? 18.031 3.156 -24.326 1.00 89.19 115 LYS A CA 1
ATOM 933 C C . LYS A 1 115 ? 16.999 2.553 -25.267 1.00 89.19 115 LYS A C 1
ATOM 935 O O . LYS A 1 115 ? 16.157 3.266 -25.797 1.00 89.19 115 LYS A O 1
ATOM 940 N N . GLN A 1 116 ? 17.015 1.231 -25.431 1.00 87.06 116 GLN A N 1
ATOM 941 C CA . GLN A 1 116 ? 16.054 0.554 -26.295 1.00 87.06 116 GLN A CA 1
ATOM 942 C C . GLN A 1 116 ? 14.634 0.548 -25.708 1.00 87.06 116 GLN A C 1
ATOM 944 O O . GLN A 1 116 ? 13.668 0.740 -26.440 1.00 87.06 116 GLN A O 1
ATOM 949 N N . PHE A 1 117 ? 14.502 0.331 -24.399 1.00 85.81 117 PHE A N 1
ATOM 950 C CA . PHE A 1 117 ? 13.218 0.180 -23.717 1.00 85.81 117 PHE A CA 1
ATOM 951 C C . PHE A 1 117 ? 12.468 1.509 -23.581 1.00 85.81 117 PHE A C 1
ATOM 953 O O . PHE A 1 117 ? 11.255 1.551 -23.762 1.00 85.81 117 PHE A O 1
ATOM 960 N N . PHE A 1 118 ? 13.186 2.599 -23.300 1.00 87.00 118 PHE A N 1
ATOM 961 C CA . PHE A 1 118 ? 12.607 3.937 -23.159 1.00 87.00 118 PHE A CA 1
ATOM 962 C C . PHE A 1 118 ? 12.768 4.813 -24.409 1.00 87.00 118 PHE A C 1
ATOM 964 O O . PHE A 1 118 ? 12.327 5.960 -24.396 1.00 87.00 118 PHE A O 1
A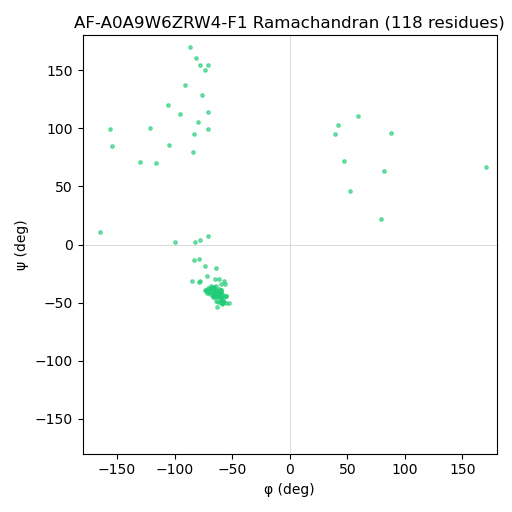TOM 971 N N . ASN A 1 119 ? 13.361 4.280 -25.484 1.00 82.75 119 ASN A N 1
ATOM 972 C CA . ASN A 1 119 ? 13.687 5.021 -26.705 1.00 82.75 119 ASN A CA 1
ATOM 973 C C . ASN A 1 119 ? 14.487 6.312 -26.407 1.00 82.75 119 ASN A C 1
ATOM 975 O O . ASN A 1 119 ? 14.140 7.391 -26.895 1.00 82.75 119 ASN A O 1
ATOM 979 N N . LEU A 1 120 ? 15.510 6.182 -25.548 1.00 67.50 120 LEU A N 1
ATOM 980 C CA . LEU A 1 120 ? 16.410 7.257 -25.093 1.00 67.50 120 LEU A CA 1
ATOM 981 C C . LEU A 1 120 ? 17.676 7.363 -25.949 1.00 67.50 120 LEU A C 1
ATOM 983 O O . LEU A 1 120 ? 18.177 6.310 -26.411 1.00 67.50 120 LEU A O 1
#

Solvent-accessible surface area (backbone atoms only — not comparable to full-atom values): 7324 Å² total; per-residue (Å²): 136,91,80,88,89,78,80,90,78,71,93,85,78,80,81,75,83,85,77,80,87,91,67,77,71,60,59,56,54,49,58,55,48,62,72,29,70,69,44,50,54,49,48,52,54,54,31,50,54,33,45,76,73,70,44,54,71,69,58,24,51,53,52,49,52,55,44,61,69,36,58,75,64,34,53,56,48,53,52,54,48,51,55,49,53,52,50,49,50,51,52,54,50,52,50,54,52,47,56,54,46,41,71,75,35,75,88,55,52,73,69,57,50,47,26,67,73,68,72,98

Foldseek 3Di:
DDDDDDDDDDPPDPPPPDDDDDDPPVVVVLVVVCVDPLVVVVLVVQLVVCVVVVHDSVVSNVVSVVQSVPVVNNVVVSVVVVVVVVVVVVVVVLVVQVVVVCVVCVPDDVVVSCCVVVVD

Radius of gyration: 24.97 Å; Cα contacts (8 Å, |Δi|>4): 37; chains: 1; bounding box: 65×39×68 Å

Organism: NCBI:txid2557542

Mean predicted aligned error: 14.36 Å